Protein AF-A0A4Q4DDQ4-F1 (afdb_monomer_lite)

Sequence (92 aa):
MLALEESGGSSPYQAEHYERWHGLLQAVLERIPGLTDG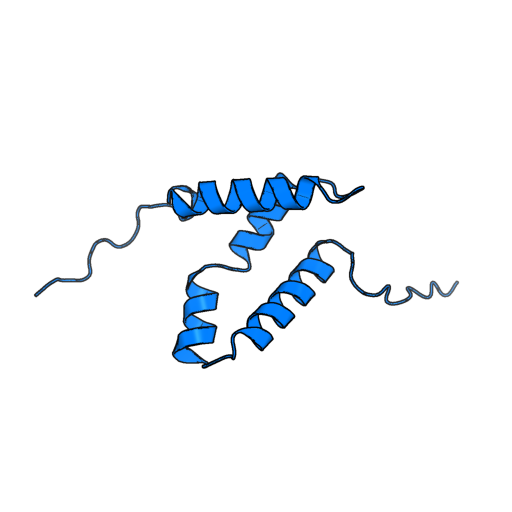DFTAHALLAATRADLVEHLAGKDHVPRERMRAQLADFTARVLGSGPLQGWTAED

Radius of gyration: 17.47 Å; chains: 1; bounding box: 53×39×37 Å

Secondary structure (DSSP, 8-state):
-------S-S-GGGSHHHHHHHHHHHHHHTTSTT---HHHHHHHHHHHT-HHHHHIIIIIS---HHHHHHHHHHHHHHHTT-S---------

Structure (mmCIF, N/CA/C/O backbone):
data_AF-A0A4Q4DDQ4-F1
#
_entry.id   AF-A0A4Q4DDQ4-F1
#
loop_
_atom_site.group_PDB
_atom_site.id
_atom_site.type_symbol
_atom_site.label_atom_id
_atom_site.label_alt_id
_atom_site.label_comp_id
_atom_site.label_asym_id
_atom_site.label_entity_id
_atom_site.label_seq_id
_atom_site.pdbx_PDB_ins_code
_atom_site.Cartn_x
_atom_site.Cartn_y
_atom_site.Cartn_z
_atom_site.occupancy
_atom_site.B_iso_or_equiv
_atom_site.auth_seq_id
_atom_site.auth_comp_id
_atom_site.auth_asym_id
_atom_site.auth_atom_id
_atom_site.pdbx_PDB_model_num
ATOM 1 N N . MET A 1 1 ? 33.815 6.333 -17.691 1.00 37.62 1 MET A N 1
ATOM 2 C CA . MET A 1 1 ? 33.321 5.027 -17.214 1.00 37.62 1 MET A CA 1
ATOM 3 C C . MET A 1 1 ? 32.767 5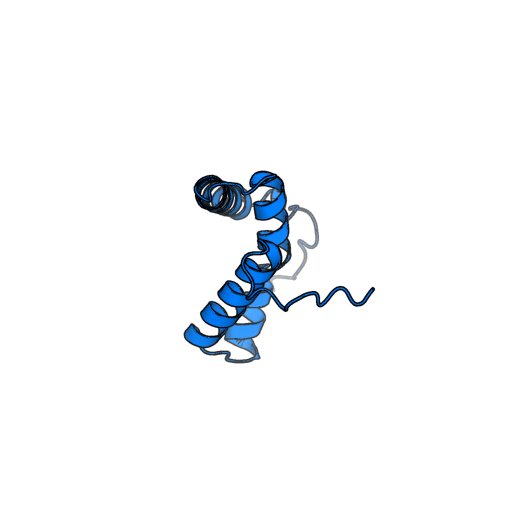.281 -15.823 1.00 37.62 1 MET A C 1
ATOM 5 O O . MET A 1 1 ? 33.553 5.455 -14.905 1.00 37.62 1 MET A O 1
ATOM 9 N N . LEU A 1 2 ? 31.454 5.502 -15.707 1.00 42.09 2 LEU A N 1
ATOM 10 C CA . LEU A 1 2 ? 30.815 5.758 -14.413 1.00 42.09 2 LEU A CA 1
ATOM 11 C C . LEU A 1 2 ? 30.692 4.414 -13.703 1.00 42.09 2 LEU A C 1
ATOM 13 O O . LEU A 1 2 ? 29.849 3.592 -14.055 1.00 42.09 2 LEU A O 1
ATOM 17 N N . ALA A 1 3 ? 31.643 4.176 -12.804 1.00 44.06 3 ALA A N 1
ATOM 18 C CA . ALA A 1 3 ? 31.644 3.038 -11.913 1.00 44.06 3 ALA A CA 1
ATOM 19 C C . ALA A 1 3 ? 30.530 3.223 -10.881 1.00 44.06 3 ALA A C 1
ATOM 21 O O . ALA A 1 3 ? 30.326 4.295 -10.315 1.00 44.06 3 ALA A O 1
ATOM 22 N N . LEU A 1 4 ? 29.790 2.141 -10.732 1.00 50.84 4 LEU A N 1
ATOM 23 C CA . LEU A 1 4 ? 28.611 1.944 -9.922 1.00 50.84 4 LEU A CA 1
ATOM 24 C C . LEU A 1 4 ? 29.018 1.815 -8.445 1.00 50.84 4 LEU A C 1
ATOM 26 O O . LEU A 1 4 ? 29.009 0.714 -7.914 1.00 50.84 4 LEU A O 1
ATOM 30 N N . GLU A 1 5 ? 29.427 2.904 -7.793 1.00 44.31 5 GLU A N 1
ATOM 31 C CA . GLU A 1 5 ? 29.762 2.892 -6.361 1.00 44.31 5 GLU A CA 1
ATOM 32 C C . GLU A 1 5 ? 29.307 4.184 -5.668 1.00 44.31 5 GLU A C 1
ATOM 34 O O . GLU A 1 5 ? 30.102 5.039 -5.302 1.00 44.31 5 GLU A O 1
ATOM 39 N N . GLU A 1 6 ? 28.000 4.299 -5.438 1.00 42.72 6 GLU A N 1
ATOM 40 C CA . GLU A 1 6 ? 27.520 4.843 -4.162 1.00 42.72 6 GLU A CA 1
ATOM 41 C C . GLU A 1 6 ? 26.410 3.922 -3.649 1.00 42.72 6 GLU A C 1
ATOM 43 O O . GLU A 1 6 ? 25.209 4.180 -3.694 1.00 42.72 6 GLU A O 1
ATOM 48 N N . SER A 1 7 ? 26.867 2.737 -3.260 1.00 48.03 7 SER A N 1
ATOM 49 C CA . SER A 1 7 ? 26.102 1.718 -2.565 1.00 48.03 7 SER A CA 1
ATOM 50 C C . SER A 1 7 ? 25.969 2.112 -1.092 1.00 48.03 7 SER A C 1
ATOM 52 O O . SER A 1 7 ? 26.968 2.149 -0.381 1.00 48.03 7 SER A O 1
ATOM 54 N N . GLY A 1 8 ? 24.734 2.323 -0.627 1.00 45.16 8 GLY A N 1
ATOM 55 C CA . GLY A 1 8 ? 24.350 2.211 0.787 1.00 45.16 8 GLY A CA 1
ATOM 56 C C . GLY A 1 8 ? 24.493 3.484 1.625 1.00 45.16 8 GLY A C 1
ATOM 57 O O . GLY A 1 8 ? 25.503 3.669 2.295 1.00 45.16 8 GLY A O 1
ATOM 58 N N . GLY A 1 9 ? 23.452 4.324 1.676 1.00 41.31 9 GLY A N 1
ATOM 59 C CA . GLY A 1 9 ? 23.475 5.480 2.581 1.00 41.31 9 GLY A CA 1
ATOM 60 C C . GLY A 1 9 ? 22.166 6.232 2.802 1.00 41.31 9 GLY A C 1
ATOM 61 O O . GLY A 1 9 ? 21.916 6.649 3.929 1.00 41.31 9 GLY A O 1
ATOM 62 N N . SER A 1 10 ? 21.288 6.377 1.808 1.00 46.38 10 SER A N 1
ATOM 63 C CA . SER A 1 10 ? 19.969 6.960 2.065 1.00 46.38 10 SER A CA 1
ATOM 64 C C . SER A 1 10 ? 19.025 5.852 2.502 1.00 46.38 10 SER A C 1
ATOM 66 O O . SER A 1 10 ? 18.641 4.969 1.735 1.00 46.38 10 SER A O 1
ATOM 68 N N . SER A 1 11 ? 18.673 5.862 3.783 1.00 49.31 11 SER A N 1
ATOM 69 C CA . SER A 1 11 ? 17.556 5.058 4.261 1.00 49.31 11 SER A CA 1
ATOM 70 C C . SER A 1 11 ? 16.363 5.310 3.323 1.00 49.31 11 SER A C 1
ATOM 72 O O . SER A 1 11 ? 16.120 6.474 3.003 1.00 49.31 11 SER A O 1
ATOM 74 N N . PRO A 1 12 ? 15.604 4.301 2.858 1.00 53.28 12 PRO A N 1
ATOM 75 C CA . PRO A 1 12 ? 14.426 4.537 2.014 1.00 53.28 12 PRO A CA 1
ATOM 76 C C . PRO A 1 12 ? 13.423 5.511 2.661 1.00 53.28 12 PRO A C 1
ATOM 78 O O . PRO A 1 12 ? 12.639 6.137 1.958 1.00 53.28 12 PRO A O 1
ATOM 81 N N . TYR A 1 13 ? 13.520 5.695 3.982 1.00 48.81 13 TYR A N 1
ATOM 82 C CA . TYR A 1 13 ? 12.807 6.675 4.798 1.00 48.81 13 TYR A CA 1
ATOM 83 C C . TYR A 1 13 ? 13.299 8.137 4.675 1.00 48.81 13 TYR A C 1
ATOM 85 O O . TYR A 1 13 ? 12.571 9.040 5.057 1.00 48.81 13 TYR A O 1
ATOM 93 N N . GLN A 1 14 ? 14.514 8.391 4.175 1.00 48.66 14 GLN A N 1
ATOM 94 C CA . GLN A 1 14 ? 15.134 9.729 4.053 1.00 48.66 14 GLN A CA 1
ATOM 95 C C . GLN A 1 14 ? 14.947 10.373 2.679 1.00 48.66 14 GLN A C 1
ATOM 97 O O . GLN A 1 14 ? 15.408 11.484 2.422 1.00 48.66 14 GLN A O 1
ATOM 102 N N . ALA A 1 15 ? 14.316 9.662 1.758 1.00 59.72 15 ALA A N 1
ATOM 103 C CA . ALA A 1 15 ? 14.079 10.172 0.431 1.00 59.72 15 ALA A CA 1
ATOM 104 C C . ALA A 1 15 ? 12.869 11.123 0.488 1.00 59.72 15 ALA A C 1
ATOM 106 O O . ALA A 1 15 ? 11.809 10.703 0.940 1.00 59.72 15 ALA A O 1
ATOM 107 N N . GLU A 1 16 ? 12.974 12.376 0.020 1.00 56.44 16 GLU A N 1
ATOM 108 C CA . GLU A 1 16 ? 11.853 13.354 0.037 1.00 56.44 16 GLU A CA 1
ATOM 109 C C . GLU A 1 16 ? 10.555 12.793 -0.574 1.00 56.44 16 GLU A C 1
ATOM 111 O O . GLU A 1 16 ? 9.436 13.195 -0.248 1.00 56.44 16 GLU A O 1
ATOM 116 N N . HIS A 1 17 ? 10.705 11.839 -1.490 1.00 66.25 17 HIS A N 1
ATOM 117 C CA . HIS A 1 17 ? 9.607 11.096 -2.084 1.00 66.25 17 HIS A CA 1
ATOM 118 C C . HIS A 1 17 ? 8.871 10.238 -1.044 1.00 66.25 17 HIS A C 1
ATOM 120 O O . HIS A 1 17 ? 7.645 10.222 -1.048 1.00 66.25 17 HIS A O 1
ATOM 126 N N . TYR A 1 18 ? 9.581 9.566 -0.138 1.00 68.75 18 TYR A N 1
ATOM 127 C CA . TYR A 1 18 ? 8.997 8.720 0.900 1.00 68.75 18 TYR A CA 1
ATOM 128 C C . TYR A 1 18 ? 8.126 9.511 1.878 1.00 68.75 18 TYR A C 1
ATOM 130 O O . TYR A 1 18 ? 6.969 9.148 2.064 1.00 68.75 18 TYR A O 1
ATOM 138 N N . GLU A 1 19 ? 8.624 10.619 2.438 1.00 77.06 19 GLU A N 1
ATOM 139 C CA . GLU A 1 19 ? 7.839 11.461 3.358 1.00 77.06 19 GLU A CA 1
ATOM 140 C C . GLU A 1 19 ? 6.566 12.001 2.690 1.00 77.06 19 GLU A C 1
ATOM 142 O O . GLU A 1 19 ? 5.484 11.978 3.279 1.00 77.06 19 GLU A O 1
ATOM 147 N N . ARG A 1 20 ? 6.665 12.414 1.418 1.00 79.38 20 ARG A N 1
ATOM 148 C CA . ARG A 1 20 ? 5.513 12.888 0.640 1.00 79.38 20 ARG A CA 1
ATOM 149 C C . ARG A 1 20 ? 4.472 11.789 0.419 1.00 79.38 20 ARG A C 1
ATOM 151 O O . ARG A 1 20 ? 3.278 12.042 0.582 1.00 79.38 20 ARG A O 1
ATOM 158 N N . TRP A 1 21 ? 4.900 10.590 0.021 1.00 82.88 21 TRP A N 1
ATOM 159 C CA . TRP A 1 21 ? 3.990 9.461 -0.193 1.00 82.88 21 TRP A CA 1
ATOM 160 C C . TRP A 1 21 ? 3.378 8.970 1.117 1.00 82.88 21 TRP A C 1
ATOM 162 O O . TRP A 1 21 ? 2.190 8.655 1.143 1.00 82.88 21 TRP A O 1
ATOM 172 N N . HIS A 1 22 ? 4.160 8.971 2.195 1.00 85.06 22 HIS A N 1
ATOM 173 C CA . HIS A 1 22 ? 3.705 8.625 3.532 1.00 85.06 22 HIS A CA 1
ATOM 174 C C . HIS A 1 22 ? 2.605 9.569 4.009 1.00 85.06 22 HIS A C 1
ATOM 176 O O . HI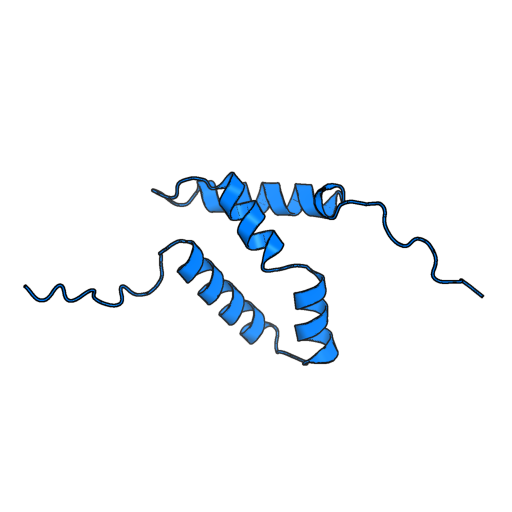S A 1 22 ? 1.501 9.110 4.289 1.00 85.06 22 HIS A O 1
ATOM 182 N N . GLY A 1 23 ? 2.855 10.882 3.997 1.00 85.00 23 GLY A N 1
ATOM 183 C CA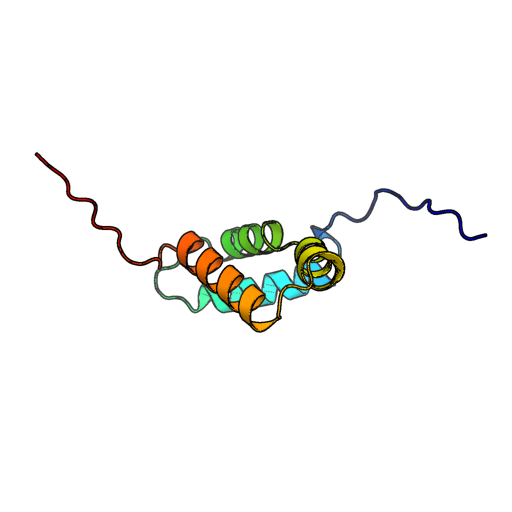 . GLY A 1 23 ? 1.865 11.868 4.434 1.00 85.00 23 GLY A CA 1
ATOM 184 C C . GLY A 1 23 ? 0.580 11.831 3.602 1.00 85.00 23 GLY A C 1
ATOM 185 O O . GLY A 1 23 ? -0.515 11.936 4.149 1.00 85.00 23 GLY A O 1
ATOM 186 N N . LEU A 1 24 ? 0.685 11.614 2.284 1.00 87.94 24 LEU A N 1
ATOM 187 C CA . LEU A 1 24 ? -0.494 11.440 1.431 1.00 87.94 24 LEU A CA 1
ATOM 188 C C . LEU A 1 24 ? -1.292 10.187 1.812 1.00 87.94 24 LEU A C 1
ATOM 190 O O . LEU A 1 24 ? -2.518 10.244 1.893 1.00 87.94 24 LEU A O 1
ATOM 194 N N . LEU A 1 25 ? -0.614 9.057 2.014 1.00 87.06 25 LEU A N 1
ATOM 195 C CA . LEU A 1 25 ? -1.268 7.791 2.321 1.00 87.06 25 LEU A CA 1
ATOM 196 C C . LEU A 1 25 ? -1.908 7.816 3.710 1.00 87.06 25 LEU A C 1
ATOM 198 O O . LEU A 1 25 ? -3.067 7.434 3.841 1.00 87.06 25 LEU A O 1
ATOM 202 N N . GLN A 1 26 ? -1.204 8.348 4.708 1.00 89.69 26 GLN A N 1
ATOM 203 C CA . GLN A 1 26 ? -1.737 8.583 6.045 1.00 89.69 26 GLN A CA 1
ATOM 204 C C . GLN A 1 26 ? -3.008 9.444 5.987 1.00 89.69 26 GLN A C 1
ATOM 206 O O . GLN A 1 26 ? -4.049 9.024 6.486 1.00 89.69 26 GLN A O 1
ATOM 211 N N . ALA A 1 27 ? -2.975 10.586 5.290 1.00 90.50 27 ALA A N 1
ATOM 212 C CA . ALA A 1 27 ? -4.134 11.474 5.166 1.00 90.50 27 ALA A CA 1
ATOM 213 C C . ALA A 1 27 ? -5.341 10.809 4.478 1.00 90.50 27 ALA A C 1
ATOM 215 O O . ALA A 1 27 ? -6.490 11.178 4.723 1.00 90.50 27 ALA A O 1
ATOM 216 N N . VAL A 1 28 ? -5.109 9.837 3.590 1.00 90.38 28 VAL A N 1
ATOM 217 C CA . VAL A 1 28 ? -6.184 9.041 2.981 1.00 90.38 28 VAL A CA 1
ATOM 218 C C . VAL A 1 28 ? -6.725 8.000 3.963 1.00 90.38 28 VAL A C 1
ATOM 220 O O . VAL A 1 28 ? -7.941 7.843 4.053 1.00 90.38 28 VAL A O 1
ATOM 223 N N . LEU A 1 29 ? -5.852 7.313 4.703 1.00 87.62 29 LEU A N 1
ATOM 224 C CA . LEU A 1 29 ? -6.230 6.296 5.688 1.00 87.62 29 LEU A CA 1
ATOM 225 C C . LEU A 1 29 ? -7.013 6.896 6.861 1.00 87.62 29 LEU A C 1
ATOM 227 O O . LEU A 1 29 ? -8.023 6.334 7.268 1.00 87.62 29 LEU A O 1
ATOM 231 N N . GLU A 1 30 ? -6.635 8.081 7.338 1.00 88.44 30 GLU A N 1
ATOM 232 C CA . GLU A 1 30 ? -7.339 8.802 8.411 1.00 88.44 30 GLU A CA 1
ATOM 233 C C . GLU A 1 30 ? -8.780 9.193 8.043 1.00 88.44 30 GLU A C 1
ATOM 235 O O . GLU A 1 30 ? -9.604 9.464 8.916 1.00 88.44 30 GLU A O 1
ATOM 240 N N . ARG A 1 31 ? -9.128 9.191 6.749 1.00 88.75 31 ARG A N 1
ATOM 241 C CA . ARG A 1 31 ? -10.506 9.422 6.291 1.00 88.75 31 ARG A CA 1
ATOM 242 C C . ARG A 1 31 ? -11.392 8.184 6.405 1.00 88.75 31 ARG A C 1
ATOM 244 O O . ARG A 1 31 ? -12.588 8.300 6.142 1.00 88.75 31 ARG A O 1
ATOM 251 N N . ILE A 1 32 ? -10.836 7.022 6.746 1.00 85.12 32 ILE A N 1
ATOM 252 C CA . ILE A 1 32 ? -11.570 5.764 6.880 1.00 85.12 32 ILE A CA 1
ATOM 253 C C . ILE A 1 32 ? -12.131 5.673 8.308 1.00 85.12 32 ILE A C 1
ATOM 255 O O . ILE A 1 32 ? -11.361 5.535 9.260 1.00 85.12 32 ILE A O 1
ATOM 259 N N . PRO A 1 33 ? -13.464 5.733 8.496 1.00 83.19 33 PRO A N 1
ATOM 260 C CA . PRO A 1 33 ? -14.054 5.633 9.825 1.00 83.19 33 PRO A CA 1
ATOM 261 C C . PRO A 1 33 ? -13.739 4.281 10.467 1.00 83.19 33 PRO A C 1
ATOM 263 O O . PRO A 1 33 ? -13.970 3.237 9.862 1.00 83.19 33 PRO A O 1
ATOM 266 N N . GLY A 1 34 ? -13.246 4.303 11.705 1.00 82.19 34 GLY A N 1
ATOM 267 C CA . GLY A 1 34 ? -12.954 3.091 12.475 1.00 82.19 34 GLY A CA 1
ATOM 268 C C . GLY A 1 34 ? -11.606 2.433 12.172 1.00 82.19 34 GLY A C 1
ATOM 269 O O . GLY A 1 34 ? -11.285 1.440 12.817 1.00 82.19 34 GLY A O 1
ATOM 270 N N . LEU A 1 35 ? -10.804 2.980 11.250 1.00 81.06 35 LEU A N 1
ATOM 271 C CA . LEU A 1 35 ? -9.426 2.534 11.059 1.00 81.06 35 LEU A CA 1
ATOM 272 C C . LEU A 1 35 ? -8.535 3.101 12.174 1.00 81.06 35 LEU A C 1
ATOM 274 O O . LEU A 1 35 ? -8.451 4.318 12.346 1.00 81.06 35 LEU A O 1
ATOM 278 N N . THR A 1 36 ? -7.866 2.226 12.924 1.00 82.31 36 THR A N 1
ATOM 279 C CA . THR A 1 36 ? -6.829 2.612 13.892 1.00 82.31 36 THR A CA 1
ATOM 280 C C . THR A 1 36 ? -5.446 2.557 13.244 1.00 82.31 36 THR A C 1
ATOM 282 O O . THR A 1 36 ? -5.260 1.912 12.214 1.00 82.31 36 THR A O 1
ATOM 285 N N . ASP A 1 37 ? -4.469 3.254 13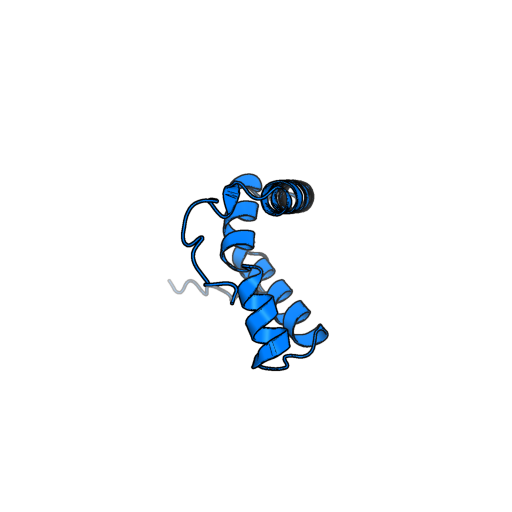.830 1.00 82.44 37 ASP A N 1
ATOM 286 C CA . ASP A 1 37 ? -3.052 3.155 13.444 1.00 82.44 37 ASP A CA 1
ATOM 287 C C . ASP A 1 37 ? -2.761 3.509 11.968 1.00 82.44 37 ASP A C 1
ATOM 289 O O . ASP A 1 37 ? -1.939 2.873 11.304 1.00 82.44 37 ASP A O 1
ATOM 293 N N . GLY A 1 38 ? -3.436 4.538 11.438 1.00 83.00 38 GLY A N 1
ATOM 294 C CA . GLY A 1 38 ? -3.289 4.990 10.045 1.00 83.00 38 GLY A CA 1
ATOM 295 C C . GLY A 1 38 ? -1.852 5.363 9.650 1.00 83.00 38 GLY A C 1
ATOM 296 O O . GLY A 1 38 ? -1.450 5.104 8.518 1.00 83.00 38 GLY A O 1
ATOM 297 N N . ASP A 1 39 ? -1.068 5.887 10.594 1.00 82.81 39 ASP A N 1
ATOM 298 C CA . ASP A 1 39 ? 0.367 6.178 10.446 1.00 82.81 39 ASP A CA 1
ATOM 299 C C . ASP A 1 39 ? 1.188 4.899 10.191 1.00 82.81 39 ASP A C 1
ATOM 301 O O . ASP A 1 39 ? 1.769 4.708 9.121 1.00 82.81 39 ASP A O 1
ATOM 305 N N . PHE A 1 40 ? 1.134 3.934 11.114 1.00 82.44 40 PHE A N 1
ATOM 306 C CA . PHE A 1 40 ? 1.830 2.656 10.950 1.00 82.44 40 PHE A CA 1
ATOM 307 C C . PHE A 1 40 ? 1.346 1.883 9.714 1.00 82.44 40 PHE A C 1
ATOM 309 O O . PHE A 1 40 ? 2.139 1.270 8.997 1.00 82.44 40 PHE A O 1
ATOM 316 N N . THR A 1 41 ? 0.047 1.945 9.421 1.00 85.94 41 THR A N 1
ATOM 317 C CA . THR A 1 41 ? -0.544 1.314 8.237 1.00 85.94 41 THR A CA 1
ATOM 318 C C . THR A 1 41 ? -0.005 1.926 6.942 1.00 85.94 41 THR A C 1
ATOM 320 O O . THR A 1 41 ? 0.272 1.193 5.990 1.00 85.94 41 THR A O 1
ATOM 323 N N . ALA A 1 42 ? 0.217 3.243 6.898 1.00 86.38 42 ALA A N 1
ATOM 324 C CA . ALA A 1 42 ? 0.849 3.902 5.759 1.00 86.38 42 ALA A CA 1
ATOM 325 C C . ALA A 1 42 ? 2.290 3.411 5.554 1.00 86.38 42 ALA A C 1
ATOM 327 O O . ALA A 1 42 ? 2.674 3.083 4.427 1.00 86.38 42 ALA A O 1
ATOM 328 N N . HIS A 1 43 ? 3.071 3.281 6.631 1.00 82.62 43 HIS A N 1
ATOM 329 C CA . HIS A 1 43 ? 4.405 2.678 6.575 1.00 82.62 43 HIS A CA 1
ATOM 330 C C . HIS A 1 43 ? 4.379 1.227 6.079 1.00 82.62 43 HIS A C 1
ATOM 332 O O . HIS A 1 43 ? 5.161 0.868 5.197 1.00 82.62 43 HIS A O 1
ATOM 338 N N . ALA A 1 44 ? 3.470 0.400 6.595 1.00 83.31 44 ALA A N 1
ATOM 339 C CA . ALA A 1 44 ? 3.356 -1.004 6.211 1.00 83.31 44 ALA A CA 1
ATOM 340 C C . ALA A 1 44 ? 2.978 -1.172 4.730 1.00 83.31 44 ALA A C 1
ATOM 342 O O . ALA A 1 44 ? 3.575 -1.985 4.021 1.00 83.31 44 ALA A O 1
ATOM 343 N N . LEU A 1 45 ? 2.028 -0.371 4.239 1.00 82.38 45 LEU A N 1
ATOM 344 C CA . LEU A 1 45 ? 1.622 -0.381 2.836 1.00 82.38 45 LEU A CA 1
ATOM 345 C C . LEU A 1 45 ? 2.763 0.073 1.919 1.00 82.38 45 LEU A C 1
ATOM 347 O O . LEU A 1 45 ? 3.053 -0.612 0.943 1.00 82.38 45 LEU A O 1
ATOM 351 N N . LEU A 1 46 ? 3.467 1.160 2.253 1.00 80.81 46 LEU A N 1
ATOM 352 C CA . LEU A 1 46 ? 4.619 1.624 1.470 1.00 80.81 46 LEU A CA 1
ATOM 353 C C . LEU A 1 46 ? 5.771 0.615 1.458 1.00 80.81 46 LEU A C 1
ATOM 355 O O . LEU A 1 46 ? 6.414 0.436 0.425 1.00 80.81 46 LEU A O 1
ATOM 359 N N . ALA A 1 47 ? 6.013 -0.073 2.574 1.00 79.44 47 ALA A N 1
ATOM 360 C CA . ALA A 1 47 ? 7.012 -1.134 2.650 1.00 79.44 47 ALA A CA 1
ATOM 361 C C . ALA A 1 47 ? 6.632 -2.359 1.799 1.00 79.44 47 ALA A C 1
ATOM 363 O O . ALA A 1 47 ? 7.513 -3.005 1.232 1.00 79.44 47 ALA A O 1
ATOM 364 N N . ALA A 1 48 ? 5.337 -2.672 1.679 1.00 73.12 48 ALA A N 1
ATOM 365 C CA . ALA A 1 48 ? 4.842 -3.753 0.828 1.00 73.12 48 ALA A CA 1
ATOM 366 C C . ALA A 1 48 ? 4.864 -3.385 -0.666 1.00 73.12 48 ALA A C 1
ATOM 368 O O . ALA A 1 48 ? 5.193 -4.219 -1.508 1.00 73.12 48 ALA A O 1
ATOM 369 N N . THR A 1 49 ? 4.563 -2.130 -1.007 1.00 72.88 49 THR A N 1
ATOM 370 C CA . THR A 1 49 ? 4.670 -1.590 -2.368 1.00 72.88 49 THR A CA 1
ATOM 371 C C . THR A 1 49 ? 5.900 -0.720 -2.533 1.00 72.88 49 THR A C 1
ATOM 373 O O . THR A 1 49 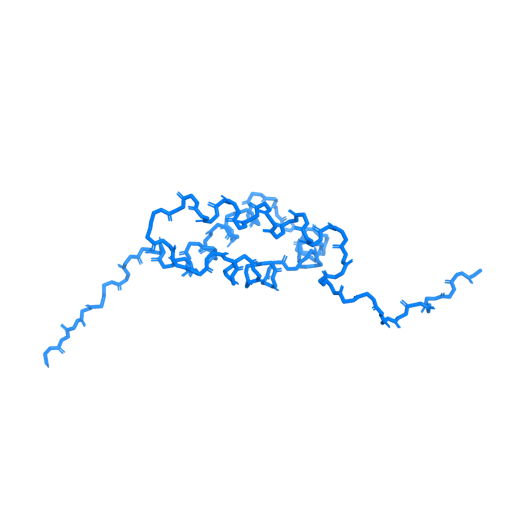? 5.799 0.479 -2.808 1.00 72.88 49 THR A O 1
ATOM 376 N N . ARG A 1 50 ? 7.088 -1.307 -2.390 1.00 72.31 50 ARG A N 1
ATOM 377 C CA . ARG A 1 50 ? 8.293 -0.566 -2.752 1.00 72.31 50 ARG A CA 1
ATOM 378 C C . ARG A 1 50 ? 8.258 -0.202 -4.245 1.00 72.31 50 ARG A C 1
ATOM 380 O O . ARG A 1 50 ? 7.771 -0.969 -5.079 1.00 72.31 50 ARG A O 1
ATOM 387 N N . ALA A 1 51 ? 8.775 0.975 -4.590 1.00 60.56 51 ALA A N 1
ATOM 388 C CA . ALA A 1 51 ? 8.765 1.489 -5.962 1.00 60.56 51 ALA A CA 1
ATOM 389 C C . ALA A 1 51 ? 9.478 0.556 -6.965 1.00 60.56 51 ALA A C 1
ATOM 391 O O . ALA A 1 51 ? 9.066 0.463 -8.119 1.00 60.56 51 ALA A O 1
ATOM 392 N N . ASP A 1 52 ? 10.477 -0.200 -6.510 1.00 63.06 52 ASP A N 1
ATOM 393 C CA . ASP A 1 52 ? 11.184 -1.213 -7.296 1.00 63.06 52 ASP A CA 1
ATOM 394 C C . ASP A 1 52 ? 10.329 -2.449 -7.606 1.00 63.06 52 ASP A C 1
ATOM 396 O O . ASP A 1 52 ? 10.543 -3.084 -8.635 1.00 63.06 52 ASP A O 1
ATOM 400 N N . LEU A 1 53 ? 9.319 -2.777 -6.792 1.00 67.94 53 LEU A N 1
ATOM 401 C CA . LEU A 1 53 ? 8.351 -3.823 -7.133 1.00 67.94 53 LEU A CA 1
ATOM 402 C C . LEU A 1 53 ? 7.464 -3.384 -8.304 1.00 67.94 53 LEU A C 1
ATOM 404 O O . LEU A 1 53 ? 7.178 -4.180 -9.193 1.00 67.94 53 LEU A O 1
ATOM 408 N N . VAL A 1 54 ? 7.060 -2.112 -8.344 1.00 68.12 54 VAL A N 1
ATOM 409 C CA . VAL A 1 54 ? 6.298 -1.563 -9.477 1.00 68.12 54 VAL A CA 1
ATOM 410 C C . VAL A 1 54 ? 7.163 -1.530 -10.734 1.00 68.12 54 VAL A C 1
ATOM 412 O O . VAL A 1 54 ? 6.691 -1.906 -11.803 1.00 68.12 54 VAL A O 1
ATOM 415 N N . GLU A 1 55 ? 8.433 -1.140 -10.611 1.00 66.75 55 GLU A N 1
ATOM 416 C CA . GLU A 1 55 ? 9.399 -1.184 -11.713 1.00 66.75 55 GLU A CA 1
ATOM 417 C C . GLU A 1 55 ? 9.647 -2.621 -12.203 1.00 66.75 55 GLU A C 1
ATOM 419 O O . GLU A 1 55 ? 9.682 -2.872 -13.408 1.00 66.75 55 GLU A O 1
ATOM 424 N N . HIS A 1 56 ? 9.735 -3.588 -11.288 1.00 69.25 56 HIS A N 1
ATOM 425 C CA . HIS A 1 56 ? 9.864 -5.007 -11.609 1.00 69.25 56 HIS A CA 1
ATOM 426 C C . HIS A 1 56 ? 8.629 -5.541 -12.349 1.00 69.25 56 HIS A C 1
ATOM 428 O O . HIS A 1 56 ? 8.760 -6.131 -13.421 1.00 69.25 56 HIS A O 1
ATOM 434 N N . LEU A 1 57 ? 7.430 -5.276 -11.829 1.00 72.69 57 LEU A N 1
ATOM 435 C CA . LEU A 1 57 ? 6.179 -5.773 -12.398 1.00 72.69 57 LEU A CA 1
ATOM 436 C C . LEU A 1 57 ? 5.839 -5.101 -13.734 1.00 72.69 57 LEU A C 1
ATOM 438 O O . LEU A 1 57 ? 5.453 -5.777 -14.684 1.00 72.69 57 LEU A O 1
ATOM 442 N N . ALA A 1 58 ? 5.994 -3.781 -13.836 1.00 71.62 58 ALA A N 1
ATOM 443 C CA . ALA A 1 58 ? 5.687 -3.044 -15.060 1.00 71.62 58 ALA A CA 1
ATOM 444 C C . ALA A 1 58 ? 6.770 -3.219 -16.134 1.00 71.62 58 ALA A C 1
ATOM 446 O O . ALA A 1 58 ? 6.450 -3.280 -17.319 1.00 71.62 58 ALA A O 1
ATOM 447 N N . GLY A 1 59 ? 8.041 -3.278 -15.727 1.00 71.19 59 GLY A N 1
ATOM 448 C CA . GLY A 1 59 ? 9.184 -3.332 -16.634 1.00 71.19 59 GLY A CA 1
ATOM 449 C C . GLY A 1 59 ? 9.571 -4.749 -17.041 1.00 71.19 59 GLY A C 1
ATOM 450 O O . GLY A 1 59 ? 9.636 -5.047 -18.230 1.00 71.19 59 GLY A O 1
ATOM 451 N N . LYS A 1 60 ? 9.844 -5.636 -16.075 1.00 65.00 60 LYS A N 1
ATOM 452 C CA . LYS A 1 60 ? 10.292 -7.009 -16.369 1.00 65.00 60 LYS A CA 1
ATOM 453 C C . LYS A 1 60 ? 9.121 -7.924 -16.699 1.00 65.00 60 LYS A C 1
ATOM 455 O O . LYS A 1 60 ? 9.125 -8.556 -17.754 1.00 65.00 60 LYS A O 1
ATOM 460 N N . ASP A 1 61 ? 8.093 -7.929 -15.860 1.00 69.25 61 ASP A N 1
ATOM 461 C CA . ASP A 1 61 ? 6.967 -8.858 -16.013 1.00 69.25 61 ASP A CA 1
ATOM 462 C C . ASP A 1 61 ? 5.862 -8.336 -16.947 1.00 69.25 61 ASP A C 1
ATOM 464 O O . ASP A 1 61 ? 4.893 -9.048 -17.215 1.00 69.25 61 ASP A O 1
ATOM 468 N N . HIS A 1 62 ? 6.008 -7.108 -17.468 1.00 79.62 62 HIS A N 1
ATOM 469 C CA . HIS A 1 62 ? 5.062 -6.450 -18.379 1.00 79.62 62 HIS A CA 1
ATOM 470 C C . HIS A 1 62 ? 3.608 -6.499 -17.879 1.00 79.62 62 HIS A C 1
ATOM 472 O O . HIS A 1 62 ? 2.658 -6.592 -18.664 1.00 79.62 62 HIS A O 1
ATOM 478 N N . VAL A 1 63 ? 3.411 -6.455 -16.558 1.00 80.12 63 VAL A N 1
ATOM 479 C CA . VAL A 1 63 ? 2.081 -6.517 -15.961 1.00 80.12 63 VAL A CA 1
ATOM 480 C C . VAL A 1 63 ? 1.297 -5.271 -16.383 1.00 80.12 63 VAL A C 1
ATOM 482 O O . VAL A 1 63 ? 1.748 -4.147 -16.140 1.00 80.12 63 VAL A O 1
ATOM 485 N N . PRO A 1 64 ? 0.099 -5.428 -16.981 1.00 84.31 64 PRO A N 1
ATOM 486 C CA . PRO A 1 64 ? -0.729 -4.292 -17.353 1.00 84.31 64 PRO A CA 1
ATOM 487 C C . PRO A 1 64 ? -1.061 -3.425 -16.140 1.00 84.31 64 PRO A C 1
ATOM 489 O O . PRO A 1 64 ? -1.353 -3.930 -15.050 1.00 84.31 64 PRO A O 1
ATOM 492 N N . ARG A 1 65 ? -1.080 -2.108 -16.342 1.00 75.81 65 ARG A N 1
ATOM 493 C CA . ARG A 1 65 ? -1.341 -1.115 -15.293 1.00 75.81 65 ARG A CA 1
ATOM 494 C C . ARG A 1 65 ? -2.630 -1.396 -14.524 1.00 75.81 65 ARG A C 1
ATOM 496 O O . ARG A 1 65 ? -2.661 -1.268 -13.303 1.00 75.81 65 ARG A O 1
ATOM 503 N N . GLU A 1 66 ? -3.681 -1.785 -15.230 1.00 79.94 66 GLU A N 1
ATOM 504 C CA . GLU A 1 66 ? -4.999 -2.089 -14.674 1.00 79.94 66 GLU A CA 1
ATOM 505 C C . GLU A 1 66 ? -4.929 -3.295 -13.731 1.00 79.94 66 GLU A C 1
ATOM 507 O O . GLU A 1 66 ? -5.526 -3.278 -12.656 1.00 79.94 66 GLU A O 1
ATOM 512 N N . ARG A 1 67 ? -4.127 -4.308 -14.082 1.00 81.81 67 ARG A N 1
ATOM 513 C CA . ARG A 1 67 ? -3.919 -5.500 -13.256 1.00 81.81 67 ARG A CA 1
ATOM 514 C C . ARG A 1 67 ? -3.114 -5.186 -11.998 1.00 81.81 67 ARG A C 1
ATOM 516 O O . ARG A 1 67 ? -3.495 -5.639 -10.924 1.00 81.81 67 ARG A O 1
ATOM 523 N N . MET A 1 68 ? -2.064 -4.370 -12.107 1.00 80.38 68 MET A N 1
ATOM 524 C CA . MET A 1 68 ? -1.307 -3.915 -10.932 1.00 80.38 68 MET A CA 1
ATOM 525 C C . MET A 1 68 ? -2.191 -3.113 -9.970 1.00 80.38 68 MET A C 1
ATOM 527 O O . MET A 1 68 ? -2.140 -3.316 -8.760 1.00 80.38 68 MET A O 1
ATOM 531 N N . ARG A 1 69 ? -3.046 -2.229 -10.506 1.00 82.25 69 ARG A N 1
ATOM 532 C CA . ARG A 1 69 ? -4.012 -1.464 -9.704 1.00 82.25 69 ARG A CA 1
ATOM 533 C C . ARG A 1 69 ? -4.993 -2.376 -8.970 1.00 82.25 69 ARG A C 1
ATOM 535 O O . ARG A 1 69 ? -5.237 -2.141 -7.792 1.00 82.25 69 ARG A O 1
ATOM 542 N N . ALA A 1 70 ? -5.520 -3.401 -9.641 1.00 84.00 70 ALA A N 1
ATOM 543 C CA . ALA A 1 70 ? -6.419 -4.374 -9.024 1.00 84.00 70 ALA A CA 1
ATOM 544 C C . ALA A 1 70 ? -5.725 -5.161 -7.899 1.00 84.00 70 ALA A C 1
ATOM 546 O O . ALA A 1 70 ? -6.241 -5.224 -6.789 1.00 84.00 70 ALA A O 1
ATOM 547 N N . GLN A 1 71 ? -4.515 -5.675 -8.145 1.00 83.31 71 GLN A N 1
ATOM 548 C CA . GLN A 1 71 ? -3.750 -6.425 -7.140 1.00 83.31 71 GLN A CA 1
ATOM 549 C C . GLN A 1 71 ? -3.412 -5.583 -5.905 1.00 83.31 71 GLN A C 1
ATOM 551 O O . GLN A 1 71 ? -3.504 -6.078 -4.782 1.00 83.31 71 GLN A O 1
ATOM 556 N N . LEU A 1 72 ? -3.058 -4.310 -6.098 1.00 82.69 72 LEU A N 1
ATOM 557 C CA . LEU A 1 72 ? -2.807 -3.392 -4.991 1.00 82.69 72 LEU A CA 1
ATOM 558 C C . LEU A 1 72 ? -4.086 -3.073 -4.210 1.00 82.69 72 LEU A C 1
ATOM 560 O O . LEU A 1 72 ? -4.064 -3.061 -2.984 1.00 82.69 72 LEU A O 1
ATOM 564 N N . ALA A 1 73 ? -5.202 -2.834 -4.900 1.00 83.00 73 ALA A N 1
ATOM 565 C CA . ALA A 1 73 ? -6.484 -2.595 -4.245 1.00 83.00 73 ALA A CA 1
ATOM 566 C C . ALA A 1 73 ? -6.904 -3.793 -3.378 1.00 83.00 73 ALA A C 1
ATOM 568 O O . ALA A 1 73 ? -7.260 -3.605 -2.216 1.00 83.00 73 ALA A O 1
ATOM 569 N N . ASP A 1 74 ? -6.780 -5.013 -3.905 1.00 83.25 74 ASP A N 1
ATOM 570 C CA . ASP A 1 74 ? -7.095 -6.245 -3.177 1.00 83.25 74 ASP A CA 1
ATOM 571 C C . ASP A 1 74 ? -6.177 -6.451 -1.966 1.00 83.25 74 ASP A C 1
ATOM 573 O O . ASP A 1 74 ? -6.641 -6.821 -0.886 1.00 83.25 74 ASP A O 1
ATOM 577 N N . PHE A 1 75 ? -4.874 -6.203 -2.125 1.00 83.12 75 PHE A N 1
ATOM 578 C CA . PHE A 1 75 ? -3.912 -6.290 -1.028 1.00 83.12 75 PHE A CA 1
ATOM 579 C C . PHE A 1 75 ? -4.248 -5.293 0.085 1.00 83.12 75 PHE A C 1
ATOM 581 O O . PHE A 1 75 ? -4.382 -5.688 1.242 1.00 83.12 75 PHE A O 1
ATOM 588 N N . THR A 1 76 ? -4.470 -4.025 -0.266 1.00 83.12 76 THR A N 1
ATOM 589 C CA . THR A 1 76 ? -4.846 -2.980 0.691 1.00 83.12 76 THR A CA 1
ATOM 590 C C . THR A 1 76 ? -6.169 -3.307 1.380 1.00 83.12 76 THR A C 1
ATOM 592 O O . THR A 1 76 ? -6.262 -3.183 2.596 1.00 83.12 76 THR A O 1
ATOM 595 N N . ALA A 1 77 ? -7.179 -3.800 0.657 1.00 83.44 77 ALA A N 1
ATOM 596 C CA . ALA A 1 77 ? -8.452 -4.198 1.259 1.00 83.44 77 ALA A CA 1
ATOM 597 C C . ALA A 1 77 ? -8.280 -5.306 2.312 1.00 83.44 77 ALA A C 1
ATOM 599 O O . ALA A 1 77 ? -8.912 -5.251 3.364 1.00 83.44 77 ALA A O 1
ATOM 600 N N . ARG A 1 78 ? -7.396 -6.283 2.064 1.00 81.62 78 ARG A N 1
ATOM 601 C CA . ARG A 1 78 ? -7.064 -7.337 3.038 1.00 81.62 78 ARG A CA 1
ATOM 602 C C . ARG A 1 78 ? -6.320 -6.788 4.252 1.00 81.62 78 ARG A C 1
ATOM 604 O O . ARG A 1 78 ? -6.660 -7.160 5.369 1.00 81.62 78 ARG A O 1
ATOM 611 N N . VAL A 1 79 ? -5.341 -5.906 4.041 1.00 78.75 79 VAL A N 1
ATOM 612 C CA . VAL A 1 79 ? -4.570 -5.267 5.124 1.00 78.75 79 VAL A CA 1
ATOM 613 C C . VAL A 1 79 ? -5.474 -4.433 6.029 1.00 78.75 79 VAL A C 1
ATOM 615 O O . VAL A 1 79 ? -5.337 -4.486 7.244 1.00 78.75 79 VAL A O 1
ATOM 618 N N . LEU A 1 80 ? -6.436 -3.715 5.450 1.00 80.25 80 LEU A N 1
ATOM 619 C CA . LEU A 1 80 ? -7.379 -2.880 6.196 1.00 80.25 80 LEU A CA 1
ATOM 620 C C . LEU A 1 80 ? -8.532 -3.670 6.838 1.00 80.25 80 LEU A C 1
ATOM 622 O O . LEU A 1 80 ? -9.425 -3.064 7.419 1.00 80.25 80 LEU A O 1
ATOM 626 N N . GLY A 1 81 ? -8.567 -5.001 6.706 1.00 74.75 81 GLY A N 1
ATOM 627 C CA . GLY A 1 81 ? -9.671 -5.821 7.219 1.00 74.75 81 GLY A CA 1
ATOM 628 C C . GLY A 1 81 ? -11.006 -5.620 6.484 1.00 74.75 81 GLY A C 1
ATOM 629 O O . GLY A 1 81 ? -12.024 -6.156 6.906 1.00 74.75 81 GLY A O 1
ATOM 630 N N . SER A 1 82 ? -11.002 -4.903 5.359 1.00 62.56 82 SER A N 1
ATOM 631 C CA . SER A 1 82 ? -12.160 -4.647 4.487 1.00 62.56 82 SER A CA 1
ATOM 632 C C . SER A 1 82 ? -12.353 -5.728 3.412 1.00 62.56 82 SER A C 1
ATOM 634 O O . SER A 1 82 ? -13.077 -5.520 2.437 1.00 62.56 82 SER A O 1
ATOM 636 N N . GLY A 1 83 ? -11.672 -6.870 3.541 1.00 54.72 83 GLY A N 1
ATOM 637 C CA . GLY A 1 83 ? -11.868 -8.028 2.669 1.00 54.72 83 GLY A CA 1
ATOM 638 C C . GLY A 1 83 ? -13.263 -8.639 2.853 1.00 54.72 83 GLY A C 1
ATOM 639 O O . GLY A 1 83 ? -13.875 -8.447 3.905 1.00 54.72 83 GLY A O 1
ATOM 640 N N . PRO A 1 84 ? -13.796 -9.379 1.860 1.00 45.78 84 PRO A N 1
ATOM 641 C CA . PRO A 1 84 ? -15.072 -10.062 2.031 1.00 45.78 84 PRO A CA 1
ATOM 642 C C . PRO A 1 84 ? -14.977 -10.943 3.276 1.00 45.78 84 PRO A C 1
ATOM 644 O O . PRO A 1 84 ? -14.044 -11.740 3.383 1.00 45.78 84 PRO A O 1
ATOM 647 N N . LEU A 1 85 ? -15.911 -10.753 4.213 1.00 49.03 85 LEU A N 1
ATOM 648 C CA . LEU A 1 85 ? -16.034 -11.544 5.433 1.00 49.03 85 LEU A CA 1
ATOM 649 C C . LEU A 1 85 ? -16.080 -13.024 5.039 1.00 49.03 85 LEU A C 1
ATOM 651 O O . LEU A 1 85 ? -17.126 -13.546 4.654 1.00 49.03 85 LEU A O 1
ATOM 655 N N . GLN A 1 86 ? -14.938 -13.703 5.077 1.00 49.88 86 GLN A N 1
ATOM 656 C CA . GLN A 1 86 ? -14.901 -15.152 5.000 1.00 49.88 86 GLN A CA 1
ATOM 657 C C . GLN A 1 86 ? -15.437 -15.620 6.340 1.00 49.88 86 GLN A C 1
ATOM 659 O O . GLN A 1 86 ? -14.771 -15.485 7.363 1.00 49.88 86 GLN A O 1
ATOM 664 N N . GLY A 1 87 ? -16.708 -16.031 6.307 1.00 47.19 87 GLY A N 1
ATOM 665 C CA . GLY A 1 87 ? -17.487 -16.439 7.459 1.00 47.19 87 GLY A CA 1
ATOM 666 C C . GLY A 1 87 ? -16.678 -17.384 8.326 1.00 47.19 87 GLY A C 1
ATOM 667 O O . GLY A 1 87 ? -16.430 -18.529 7.956 1.00 47.19 87 GLY A O 1
ATOM 668 N N . TRP A 1 88 ? -16.268 -16.878 9.481 1.00 42.88 88 TRP A N 1
ATOM 669 C CA . TRP A 1 88 ? -15.822 -17.710 10.573 1.00 42.88 88 TRP A CA 1
ATOM 670 C C . TRP A 1 88 ? -17.089 -18.375 11.107 1.00 42.88 88 TRP A C 1
ATOM 672 O O . TRP A 1 88 ? -17.811 -17.816 11.929 1.00 42.88 88 TRP A O 1
ATOM 682 N N . THR A 1 89 ? -17.439 -19.525 10.532 1.00 50.91 89 THR A N 1
ATOM 683 C CA . THR A 1 89 ? -18.351 -20.461 11.178 1.00 50.91 89 THR A CA 1
ATOM 684 C C . THR A 1 89 ? -17.623 -20.948 12.420 1.00 50.91 89 THR A C 1
ATOM 686 O O . THR A 1 89 ? -16.768 -21.829 12.346 1.00 50.91 89 THR A O 1
ATOM 689 N N . ALA A 1 90 ? -17.903 -20.293 13.544 1.00 48.47 90 ALA A N 1
ATOM 690 C CA . ALA A 1 90 ? -17.714 -20.906 14.841 1.00 48.47 90 ALA A CA 1
ATOM 691 C C . ALA A 1 90 ? -18.628 -22.135 14.862 1.00 48.47 90 ALA A C 1
ATOM 693 O O . ALA A 1 90 ? -19.841 -21.998 14.707 1.00 48.47 90 ALA A O 1
ATOM 694 N N . GLU A 1 91 ? -18.032 -23.317 14.950 1.00 45.62 91 GLU A N 1
ATOM 695 C CA . GLU A 1 91 ? -18.750 -24.535 15.303 1.00 45.62 91 GLU A CA 1
ATOM 696 C C . GLU A 1 91 ? -18.398 -24.833 16.768 1.00 45.62 91 GLU A C 1
ATOM 698 O O . GLU A 1 91 ? -17.230 -24.707 17.151 1.00 45.62 91 GLU A O 1
ATOM 703 N N . ASP A 1 92 ? -19.457 -25.071 17.549 1.00 46.53 92 ASP A N 1
ATOM 704 C CA . ASP A 1 92 ? -19.551 -25.204 19.014 1.00 46.53 92 ASP A CA 1
ATOM 705 C C . ASP A 1 92 ? -18.568 -26.190 19.674 1.00 46.53 92 ASP A C 1
ATOM 707 O O . ASP A 1 92 ? -18.286 -27.266 19.093 1.00 46.53 92 ASP A O 1
#

pLDDT: mean 70.35, std 15.73, range [37.62, 90.5]

Foldseek 3Di:
DPDDDPPDDQDPCNPPVNVVQLVVQLVVQVPDPPQPPSNVLSVVLCVVPPVVVVCCCCPVVVPDPVRVVVVSVQVSCVSRVVHPCPDPPPDD